Protein AF-A0A9E3NWU1-F1 (afdb_monomer)

pLDDT: mean 91.85, std 8.92, range [46.72, 98.56]

Sequence (163 aa):
MKYRCTLCEDDHEGIPDLGMHAPDPYLEVPEAERAERTTFTLDRCTVRDPDGEMHYFIRGVIEIPIHGHDDFFGLGVWVSQSRANYERYERDEEMSDTFGWLVNEIAHYTEPTWLLKVRVCFRDGGRRPLVELEPTDHPLALEQRTGVSLDRVWEIVHKYLPN

Secondary structure (DSSP, 8-state):
-EEE-TTT--EEESPPPEE-SS-HHHHHS-HHHHHHHEEE-SSEEEEE-TTSPEEEEEEEEEEEEBTT-SSEEEEEEEEEE-HHHHHHHHTT-----EEEEB----TT-SS--TT-EEEEE--STTPPPEEEE-SSS-HHHHHHHH-B-HHHHHHHHHTTS--

Structure (mmCIF, N/CA/C/O backbone):
data_AF-A0A9E3NWU1-F1
#
_entry.id   AF-A0A9E3NWU1-F1
#
loop_
_atom_site.group_PDB
_atom_site.id
_atom_site.type_symbol
_atom_site.label_atom_id
_atom_site.label_alt_id
_atom_site.label_comp_id
_atom_site.label_asym_id
_atom_site.label_entity_id
_atom_site.label_seq_id
_atom_site.pdbx_PDB_ins_code
_atom_site.Cartn_x
_atom_site.Cartn_y
_atom_site.Cartn_z
_atom_site.occupancy
_atom_site.B_iso_or_equiv
_atom_site.auth_seq_id
_atom_site.auth_comp_id
_atom_site.auth_asym_id
_atom_site.auth_atom_id
_atom_site.pdbx_PDB_model_num
ATOM 1 N N . MET A 1 1 ? -23.332 -12.104 9.164 1.00 56.06 1 MET A N 1
ATOM 2 C CA . MET A 1 1 ? -24.328 -11.187 9.767 1.00 56.06 1 MET A CA 1
ATOM 3 C C . MET A 1 1 ? -24.846 -10.301 8.643 1.00 56.06 1 MET A C 1
ATOM 5 O O . MET A 1 1 ? -24.008 -9.840 7.877 1.00 56.06 1 MET A O 1
ATOM 9 N N . LYS A 1 2 ? -26.169 -10.149 8.485 1.00 68.88 2 LYS A N 1
ATOM 10 C CA . LYS A 1 2 ? -26.771 -9.248 7.485 1.00 68.88 2 LYS A CA 1
ATOM 11 C C . LYS A 1 2 ? -27.013 -7.877 8.104 1.00 68.88 2 LYS A C 1
ATOM 13 O O . LYS A 1 2 ? -27.494 -7.826 9.235 1.00 68.88 2 LYS A O 1
ATOM 18 N N . TYR A 1 3 ? -26.718 -6.806 7.385 1.00 72.19 3 TYR A N 1
ATOM 19 C CA . TYR A 1 3 ? -27.045 -5.443 7.800 1.00 72.19 3 TYR A CA 1
ATOM 20 C C . TYR A 1 3 ? -27.356 -4.584 6.582 1.00 72.19 3 TYR A C 1
ATOM 22 O O . TYR A 1 3 ? -26.804 -4.799 5.504 1.00 72.19 3 TYR A O 1
ATOM 30 N N . ARG A 1 4 ? -28.235 -3.603 6.781 1.00 76.38 4 ARG A N 1
ATOM 31 C CA . ARG A 1 4 ? -28.637 -2.664 5.742 1.00 76.38 4 ARG A CA 1
ATOM 32 C C . ARG A 1 4 ? -27.713 -1.456 5.758 1.00 76.38 4 ARG A C 1
ATOM 34 O O . ARG A 1 4 ? -27.638 -0.771 6.778 1.00 76.38 4 ARG A O 1
ATOM 41 N N . CYS A 1 5 ? -27.014 -1.204 4.659 1.00 74.38 5 CYS A N 1
ATOM 42 C CA . CYS A 1 5 ? -26.138 -0.047 4.547 1.00 74.38 5 CYS A CA 1
ATOM 43 C C . CYS A 1 5 ? -26.960 1.227 4.331 1.00 74.38 5 CYS A C 1
ATOM 45 O O . CYS A 1 5 ? -27.881 1.261 3.520 1.00 74.38 5 CYS A O 1
ATOM 47 N N . THR A 1 6 ? -26.621 2.297 5.042 1.00 72.81 6 THR A N 1
ATOM 48 C CA . THR A 1 6 ? -27.264 3.611 4.881 1.00 72.81 6 THR A CA 1
ATOM 49 C C . THR A 1 6 ? -26.734 4.392 3.677 1.00 72.81 6 THR A C 1
ATOM 51 O O . THR A 1 6 ? -27.366 5.364 3.275 1.00 72.81 6 THR A O 1
ATOM 54 N N . LEU A 1 7 ? -25.602 3.976 3.095 1.00 72.81 7 LEU A N 1
ATOM 55 C CA . LEU A 1 7 ? -24.965 4.642 1.952 1.00 72.81 7 LEU A CA 1
ATOM 56 C C . LEU A 1 7 ? -25.508 4.158 0.601 1.00 72.81 7 LEU A C 1
ATOM 58 O O . LEU A 1 7 ? -25.704 4.977 -0.290 1.00 72.81 7 LEU A O 1
ATOM 62 N N . CYS A 1 8 ? -25.756 2.854 0.447 1.00 76.12 8 CYS A N 1
ATOM 63 C CA . CYS A 1 8 ? -26.281 2.261 -0.793 1.00 76.12 8 CYS A CA 1
ATOM 64 C C . CYS A 1 8 ? -27.689 1.658 -0.649 1.00 76.12 8 CYS A C 1
ATOM 66 O O . CYS A 1 8 ? -28.255 1.197 -1.630 1.00 76.12 8 CYS A O 1
ATOM 68 N N . GLU A 1 9 ? -28.261 1.670 0.560 1.00 78.00 9 GLU A N 1
ATOM 69 C CA . GLU A 1 9 ? -29.594 1.147 0.903 1.00 78.00 9 GLU A CA 1
ATOM 70 C C . GLU A 1 9 ? -29.798 -0.379 0.770 1.00 78.00 9 GLU A C 1
ATOM 72 O O . GLU A 1 9 ? -30.888 -0.860 1.113 1.00 78.00 9 GLU A O 1
ATOM 77 N N . ASP A 1 10 ? -28.757 -1.129 0.385 1.00 77.25 10 ASP A N 1
ATOM 78 C CA . ASP A 1 10 ? -28.748 -2.588 0.205 1.00 77.25 10 ASP A CA 1
ATOM 79 C C . ASP A 1 10 ? -28.377 -3.377 1.480 1.00 77.25 10 ASP A C 1
ATOM 81 O O . ASP A 1 10 ? -27.786 -2.856 2.431 1.00 77.25 10 ASP A O 1
ATOM 85 N N . ASP A 1 11 ? -28.727 -4.670 1.497 1.00 78.56 11 ASP A N 1
ATOM 86 C CA . ASP A 1 11 ? -28.331 -5.620 2.544 1.00 78.56 11 ASP A CA 1
ATOM 87 C C . ASP A 1 11 ? -26.981 -6.281 2.212 1.00 78.56 11 ASP A C 1
ATOM 89 O O . ASP A 1 11 ? -26.860 -6.998 1.216 1.00 78.56 11 ASP A O 1
ATOM 93 N N . HIS A 1 12 ? -25.987 -6.131 3.091 1.00 72.00 12 HIS A N 1
ATOM 94 C CA . HIS A 1 12 ? -24.681 -6.787 2.960 1.00 72.00 12 HIS A CA 1
ATOM 95 C C . HIS A 1 12 ? -24.502 -7.933 3.952 1.00 72.00 12 HIS A C 1
ATOM 97 O O . HIS A 1 12 ? -24.976 -7.883 5.089 1.00 72.00 12 HIS A O 1
ATOM 103 N N . GLU A 1 13 ? -23.758 -8.958 3.533 1.00 74.31 13 GLU A N 1
ATOM 104 C CA . GLU A 1 13 ? -23.259 -10.019 4.406 1.00 74.31 13 GLU A CA 1
ATOM 105 C C . GLU A 1 13 ? -21.749 -9.876 4.616 1.00 74.31 13 GLU A C 1
ATOM 107 O O . GLU A 1 13 ? -20.976 -9.961 3.667 1.00 74.31 13 GLU A O 1
ATOM 112 N N . GLY A 1 14 ? -21.332 -9.721 5.875 1.00 72.94 14 GLY A N 1
ATOM 113 C CA . GLY A 1 14 ? -19.915 -9.658 6.248 1.00 72.94 14 GLY A CA 1
ATOM 114 C C . GLY A 1 14 ? -19.276 -8.274 6.090 1.00 72.94 14 GLY A C 1
ATOM 115 O O . GLY A 1 14 ? -19.930 -7.293 5.731 1.00 72.94 14 GLY A O 1
ATOM 116 N N . ILE A 1 15 ? -17.992 -8.198 6.434 1.00 77.38 15 ILE A N 1
ATOM 117 C CA . ILE A 1 15 ? -17.168 -7.001 6.260 1.00 77.38 15 ILE A CA 1
ATOM 118 C C . ILE A 1 15 ? -16.440 -7.138 4.917 1.00 77.38 15 ILE A C 1
ATOM 120 O O . ILE A 1 15 ? -15.815 -8.175 4.684 1.00 77.38 15 ILE A O 1
ATOM 124 N N . PRO A 1 16 ? -16.556 -6.154 4.013 1.00 76.50 16 PRO A N 1
ATOM 125 C CA . PRO A 1 16 ? -15.865 -6.198 2.730 1.00 76.50 16 PRO A CA 1
ATOM 126 C C . PRO A 1 16 ? -14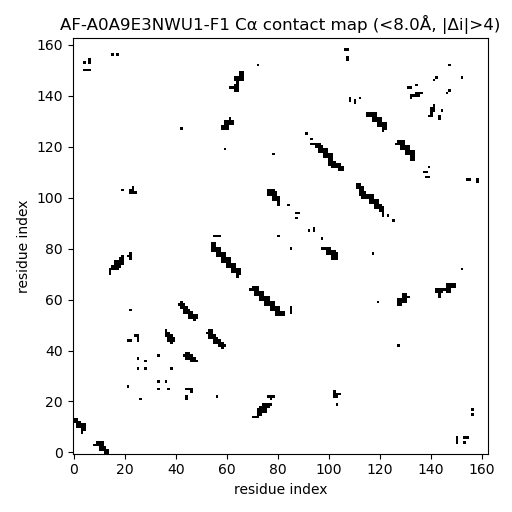.360 -5.983 2.917 1.00 76.50 16 PRO A C 1
ATOM 128 O O . PRO A 1 16 ? -13.963 -5.113 3.681 1.00 76.50 16 PRO A O 1
ATOM 131 N N . ASP A 1 17 ? -13.535 -6.698 2.155 1.00 83.94 17 ASP A N 1
ATOM 132 C CA . ASP A 1 17 ? -12.133 -6.326 1.939 1.00 83.94 17 ASP A CA 1
ATOM 133 C C . ASP A 1 17 ? -12.016 -5.503 0.653 1.00 83.94 17 ASP A C 1
ATOM 135 O O . ASP A 1 17 ? -12.692 -5.777 -0.345 1.00 83.94 17 ASP A O 1
ATOM 139 N N . LEU A 1 18 ? -11.117 -4.520 0.647 1.00 89.94 18 LEU A N 1
ATOM 140 C CA . LEU A 1 18 ? -10.809 -3.716 -0.533 1.00 89.94 18 LEU A CA 1
ATOM 141 C C . LEU A 1 18 ? -9.365 -3.964 -0.957 1.00 89.94 18 LEU A C 1
ATOM 143 O O . LEU A 1 18 ? -8.454 -3.917 -0.143 1.00 89.94 18 LEU A O 1
ATOM 147 N N . GLY A 1 19 ? -9.123 -4.203 -2.244 1.00 91.50 19 GLY A N 1
ATOM 148 C CA . GLY A 1 19 ? -7.776 -4.439 -2.756 1.00 91.50 19 GLY A CA 1
ATOM 149 C C . GLY A 1 19 ? -7.451 -3.564 -3.952 1.00 91.50 19 GLY A C 1
ATOM 150 O O . GLY A 1 19 ? -8.108 -3.668 -4.984 1.00 91.50 19 GLY A O 1
ATOM 151 N N . MET A 1 20 ? -6.372 -2.790 -3.856 1.00 93.56 20 MET A N 1
ATOM 152 C CA . MET A 1 20 ? -5.784 -2.116 -5.009 1.00 93.56 20 MET A CA 1
ATOM 153 C C . MET A 1 20 ? -5.266 -3.172 -5.984 1.00 93.56 20 MET A C 1
ATOM 155 O O . MET A 1 20 ? -4.541 -4.099 -5.598 1.00 93.56 20 MET A O 1
ATOM 159 N N . HIS A 1 21 ? -5.690 -3.069 -7.245 1.00 92.31 21 HIS A N 1
ATOM 160 C CA . HIS A 1 21 ? -5.391 -4.075 -8.262 1.00 92.31 21 HIS A CA 1
ATOM 161 C C . HIS A 1 21 ? -3.884 -4.177 -8.517 1.00 92.31 21 HIS A C 1
ATOM 163 O O . HIS A 1 21 ? -3.330 -5.270 -8.478 1.00 92.31 21 HIS A O 1
ATOM 169 N N . ALA A 1 22 ? -3.225 -3.038 -8.719 1.00 95.81 22 ALA A N 1
ATOM 170 C CA . ALA A 1 22 ? -1.814 -2.917 -9.068 1.00 95.81 22 ALA A CA 1
ATOM 171 C C . ALA A 1 22 ? -1.175 -1.750 -8.291 1.00 95.81 22 ALA A C 1
ATOM 173 O O . ALA A 1 22 ? -1.915 -0.917 -7.763 1.00 95.81 22 ALA A O 1
ATOM 174 N N . PRO A 1 23 ? 0.165 -1.673 -8.201 1.00 97.06 23 PRO A N 1
ATOM 175 C CA . PRO A 1 23 ? 0.830 -0.465 -7.720 1.00 97.06 23 PRO A CA 1
ATOM 176 C C . PRO A 1 23 ? 0.645 0.653 -8.758 1.00 97.06 23 PRO A C 1
ATOM 178 O O . PRO A 1 23 ? 0.673 0.376 -9.961 1.00 97.06 23 PRO A O 1
ATOM 181 N N . ASP A 1 24 ? 0.498 1.911 -8.342 1.00 97.12 24 ASP A N 1
ATOM 182 C CA . ASP A 1 24 ? 0.267 2.993 -9.313 1.00 97.12 24 ASP A CA 1
ATOM 183 C C . ASP A 1 24 ? 1.426 3.184 -10.313 1.00 97.12 24 ASP A C 1
ATOM 185 O O . ASP A 1 24 ? 1.119 3.379 -11.490 1.00 97.12 24 ASP A O 1
ATOM 189 N N . PRO A 1 25 ? 2.724 2.981 -9.965 1.00 97.00 25 PRO A N 1
ATOM 190 C CA . PRO A 1 25 ? 3.811 2.980 -10.944 1.00 97.00 25 PRO A CA 1
ATOM 191 C C . PRO A 1 25 ? 3.577 2.030 -12.118 1.00 97.00 25 PRO A C 1
ATOM 193 O O . PRO A 1 25 ? 3.997 2.316 -13.231 1.00 97.00 25 PRO A O 1
ATOM 196 N N . TYR A 1 26 ? 2.922 0.884 -11.898 1.00 97.25 26 TYR A N 1
ATOM 197 C CA . TYR A 1 26 ? 2.595 -0.051 -12.978 1.00 97.25 26 TYR A CA 1
ATOM 198 C C . TYR A 1 26 ? 1.501 0.514 -13.891 1.00 97.25 26 TYR A C 1
ATOM 200 O O . TYR A 1 26 ? 1.553 0.345 -15.112 1.00 97.25 26 TYR A O 1
ATOM 208 N N . LEU A 1 27 ? 0.506 1.184 -13.305 1.00 95.06 27 LEU A N 1
ATOM 209 C CA . LEU A 1 27 ? -0.598 1.791 -14.043 1.00 95.06 27 LEU A CA 1
ATOM 210 C C . LEU A 1 27 ? -0.129 2.985 -14.882 1.00 95.06 27 LEU A C 1
ATOM 212 O O . LEU A 1 27 ? -0.639 3.164 -15.989 1.00 95.06 27 LEU A O 1
ATOM 216 N N . GLU A 1 28 ? 0.873 3.722 -14.403 1.00 95.50 28 GLU A N 1
ATOM 217 C CA . GLU A 1 28 ? 1.522 4.828 -15.115 1.00 95.50 28 GLU A CA 1
ATOM 218 C C . GLU A 1 28 ? 2.344 4.380 -16.334 1.00 95.50 28 GLU A C 1
ATOM 220 O O . GLU A 1 28 ? 2.520 5.160 -17.272 1.00 95.50 28 GLU A O 1
ATOM 225 N N . VAL A 1 29 ? 2.822 3.128 -16.375 1.00 96.44 29 VAL A N 1
ATOM 226 C CA . VAL A 1 29 ? 3.498 2.603 -17.571 1.00 96.44 29 VAL A CA 1
ATOM 227 C C . VAL A 1 29 ? 2.483 2.456 -18.713 1.00 96.44 29 VAL A C 1
ATOM 229 O O . VAL A 1 29 ? 1.470 1.762 -18.532 1.00 96.44 29 VAL A O 1
ATOM 232 N N . PRO A 1 30 ? 2.756 3.026 -19.908 1.00 96.06 30 PRO A N 1
ATOM 233 C CA . PRO A 1 30 ? 1.908 2.850 -21.082 1.00 96.06 30 PRO A CA 1
ATOM 234 C C . PRO A 1 30 ? 1.681 1.373 -21.395 1.00 96.06 30 PRO A C 1
ATOM 236 O O . PRO A 1 30 ? 2.619 0.579 -21.380 1.00 96.06 30 PRO A O 1
ATOM 239 N N . GLU A 1 31 ? 0.445 0.996 -21.727 1.00 95.44 31 GLU A N 1
ATOM 240 C CA . GLU A 1 31 ? 0.069 -0.413 -21.913 1.00 95.44 31 GLU A CA 1
ATOM 241 C C . GLU A 1 31 ? 0.964 -1.145 -22.925 1.00 95.44 31 GLU A C 1
ATOM 243 O O . GLU A 1 31 ? 1.391 -2.270 -22.668 1.00 95.44 31 GLU A O 1
ATOM 248 N N . ALA A 1 32 ? 1.328 -0.470 -24.021 1.00 96.69 32 ALA A N 1
ATOM 249 C CA . ALA A 1 32 ? 2.212 -1.003 -25.056 1.00 96.69 32 ALA A CA 1
ATOM 250 C C . ALA A 1 32 ? 3.635 -1.326 -24.556 1.00 96.69 32 ALA A C 1
ATOM 252 O O . ALA A 1 32 ? 4.307 -2.169 -25.141 1.00 96.69 32 ALA A O 1
ATOM 253 N N . GLU A 1 33 ? 4.088 -0.684 -23.478 1.00 96.25 33 GLU A N 1
ATOM 254 C CA . GLU A 1 33 ? 5.430 -0.857 -22.915 1.00 96.25 33 GLU A CA 1
ATOM 255 C C . GLU A 1 33 ? 5.450 -1.796 -21.700 1.00 96.25 33 GLU A C 1
ATOM 257 O O . GLU A 1 33 ? 6.517 -2.254 -21.287 1.00 96.25 33 GLU A O 1
ATOM 262 N N . ARG A 1 34 ? 4.287 -2.118 -21.111 1.00 95.56 34 ARG A N 1
ATOM 263 C CA . ARG A 1 34 ? 4.206 -2.905 -19.866 1.00 95.56 34 ARG A CA 1
ATOM 264 C C . ARG A 1 34 ? 4.888 -4.263 -19.978 1.00 95.56 34 ARG A C 1
ATOM 266 O O . ARG A 1 34 ? 5.549 -4.673 -19.028 1.00 95.56 34 ARG A O 1
ATOM 273 N N . ALA A 1 35 ? 4.768 -4.941 -21.119 1.00 94.69 35 ALA A N 1
ATOM 274 C CA . ALA A 1 35 ? 5.377 -6.256 -21.328 1.00 94.69 35 ALA A CA 1
ATOM 275 C C . ALA A 1 35 ? 6.917 -6.231 -21.270 1.00 94.69 35 ALA A C 1
ATOM 277 O O . ALA A 1 35 ? 7.531 -7.221 -20.886 1.00 94.69 35 ALA A O 1
ATOM 278 N N . GLU A 1 36 ? 7.536 -5.108 -21.639 1.00 95.12 36 GLU A N 1
ATOM 279 C CA . GLU A 1 36 ? 8.992 -4.933 -21.620 1.00 95.12 36 GLU A CA 1
ATOM 280 C C . GLU A 1 36 ? 9.480 -4.318 -20.303 1.00 95.12 36 GLU A C 1
ATOM 282 O O . GLU A 1 36 ? 10.539 -4.675 -19.783 1.00 95.12 36 GLU A O 1
ATOM 287 N N . ARG A 1 37 ? 8.703 -3.382 -19.751 1.00 96.38 37 ARG A N 1
ATOM 288 C CA . ARG A 1 37 ? 9.113 -2.572 -18.603 1.00 96.38 37 ARG A CA 1
ATOM 289 C C . ARG A 1 37 ? 8.660 -3.125 -17.264 1.00 96.38 37 ARG A C 1
ATOM 291 O O . ARG A 1 37 ? 9.133 -2.636 -16.246 1.00 96.38 37 ARG A O 1
ATOM 298 N N . THR A 1 38 ? 7.759 -4.100 -17.219 1.00 97.50 38 THR A N 1
ATOM 299 C CA . THR A 1 38 ? 7.182 -4.555 -15.950 1.00 97.50 38 THR A CA 1
ATOM 300 C C . THR A 1 38 ? 7.130 -6.068 -15.829 1.00 97.50 38 THR A C 1
ATOM 302 O O . THR A 1 38 ? 7.054 -6.799 -16.812 1.00 97.50 38 THR A O 1
ATOM 305 N N . THR A 1 39 ? 7.131 -6.550 -14.592 1.00 96.44 39 THR A N 1
ATOM 306 C CA . THR A 1 39 ? 6.603 -7.873 -14.245 1.00 96.44 39 THR A CA 1
ATOM 307 C C . THR A 1 39 ? 5.437 -7.659 -13.297 1.00 96.44 39 THR A C 1
ATOM 309 O O . THR A 1 39 ? 5.523 -6.816 -12.407 1.00 96.44 39 THR A O 1
ATOM 312 N N . PHE A 1 40 ? 4.345 -8.399 -13.468 1.00 96.56 40 PHE A N 1
ATOM 313 C CA . PHE A 1 40 ? 3.161 -8.259 -12.626 1.00 96.56 40 PHE A CA 1
ATOM 314 C C . PHE A 1 40 ? 2.564 -9.628 -12.306 1.00 96.56 40 PHE A C 1
ATOM 316 O O . PHE A 1 40 ? 2.280 -10.427 -13.194 1.00 96.56 40 PHE A O 1
ATOM 323 N N . THR A 1 41 ? 2.407 -9.896 -11.015 1.00 95.00 41 THR A N 1
ATOM 324 C CA . THR A 1 41 ? 1.795 -11.104 -10.454 1.00 95.00 41 THR A CA 1
ATOM 325 C C . THR A 1 41 ? 0.784 -10.693 -9.382 1.00 95.00 41 THR A C 1
ATOM 327 O O . THR A 1 41 ? 0.594 -9.506 -9.130 1.00 95.00 41 THR A O 1
ATOM 330 N N . LEU A 1 42 ? 0.148 -11.658 -8.712 1.00 92.44 42 LEU A N 1
ATOM 331 C CA . LEU A 1 42 ? -0.837 -11.366 -7.665 1.00 92.44 42 LEU A CA 1
ATOM 332 C C . LEU A 1 42 ? -0.259 -10.631 -6.446 1.00 92.44 42 LEU A C 1
ATOM 334 O O . LEU A 1 42 ? -0.996 -9.882 -5.801 1.00 92.44 42 LEU A O 1
ATOM 338 N N . ASP A 1 43 ? 1.026 -10.850 -6.146 1.00 95.12 43 ASP A N 1
ATOM 339 C CA . ASP A 1 43 ? 1.662 -10.381 -4.907 1.00 95.12 43 ASP A CA 1
ATOM 340 C C . ASP A 1 43 ? 2.989 -9.647 -5.132 1.00 95.12 43 ASP A C 1
ATOM 342 O O . ASP A 1 43 ? 3.564 -9.095 -4.196 1.00 95.12 43 ASP A O 1
ATOM 346 N N . ARG A 1 44 ? 3.490 -9.625 -6.371 1.00 97.12 44 ARG A N 1
ATOM 347 C CA . ARG A 1 44 ? 4.760 -8.991 -6.727 1.00 97.12 44 ARG A CA 1
ATOM 348 C C . ARG A 1 44 ? 4.665 -8.234 -8.039 1.00 97.12 44 ARG A C 1
ATOM 350 O O . ARG A 1 44 ? 4.074 -8.723 -9.003 1.00 97.12 44 ARG A O 1
ATOM 357 N N . CYS A 1 45 ? 5.325 -7.086 -8.091 1.00 98.19 45 CYS A N 1
ATOM 358 C CA . CYS A 1 45 ? 5.441 -6.275 -9.287 1.00 98.19 45 CYS A CA 1
ATOM 359 C C . CYS A 1 45 ? 6.837 -5.653 -9.378 1.00 98.19 45 CYS A C 1
ATOM 361 O O . CYS A 1 45 ? 7.424 -5.285 -8.364 1.00 98.19 45 CYS A O 1
ATOM 363 N N . THR A 1 46 ? 7.371 -5.544 -10.589 1.00 98.38 46 THR A N 1
ATOM 364 C CA . THR A 1 46 ? 8.547 -4.722 -10.875 1.00 98.38 46 THR A CA 1
ATOM 365 C C . THR A 1 46 ? 8.217 -3.733 -11.976 1.00 98.38 46 THR A C 1
ATOM 367 O O . THR A 1 46 ? 7.425 -4.042 -12.867 1.00 98.38 46 THR A O 1
ATOM 370 N N . VAL A 1 47 ? 8.820 -2.550 -11.917 1.00 98.44 47 VAL A N 1
ATOM 371 C CA . VAL A 1 47 ? 8.675 -1.513 -12.943 1.00 98.44 47 VAL A CA 1
ATOM 372 C C . VAL A 1 47 ? 10.044 -0.939 -13.260 1.00 98.44 47 VAL A C 1
ATOM 374 O O . VAL A 1 47 ? 10.760 -0.510 -12.360 1.00 98.44 47 VAL A O 1
ATOM 377 N N . ARG A 1 48 ? 10.400 -0.921 -14.541 1.00 98.00 48 ARG A N 1
ATOM 378 C CA . ARG A 1 48 ? 11.537 -0.184 -15.076 1.00 98.00 48 ARG A CA 1
ATOM 379 C C . ARG A 1 48 ? 11.097 1.235 -15.398 1.00 98.00 48 ARG A C 1
ATOM 381 O O . ARG A 1 48 ? 10.209 1.426 -16.237 1.00 98.00 48 ARG A O 1
ATOM 388 N N . ASP A 1 49 ? 11.703 2.221 -14.761 1.00 94.19 49 ASP A N 1
ATOM 389 C CA . ASP A 1 49 ? 11.444 3.624 -15.079 1.00 94.19 49 ASP A CA 1
ATOM 390 C C . ASP A 1 49 ? 12.105 4.046 -16.416 1.00 94.19 49 ASP A C 1
ATOM 392 O O . ASP A 1 49 ? 12.807 3.241 -17.041 1.00 94.19 49 ASP A O 1
ATOM 396 N N . PRO A 1 50 ? 11.841 5.266 -16.922 1.00 91.38 50 PRO A N 1
ATOM 397 C CA . PRO A 1 50 ? 12.427 5.739 -18.177 1.00 91.38 50 PRO A CA 1
ATOM 398 C C . PRO A 1 50 ? 13.959 5.863 -18.162 1.00 91.38 50 PRO A C 1
ATOM 400 O O . PRO A 1 50 ? 14.572 5.783 -19.225 1.00 91.38 50 PRO A O 1
ATOM 403 N N . ASP A 1 51 ? 14.572 6.023 -16.985 1.00 93.69 51 ASP A N 1
ATOM 404 C CA . ASP A 1 51 ? 16.028 6.104 -16.813 1.00 93.69 51 ASP A CA 1
ATOM 405 C C . ASP A 1 51 ? 16.684 4.708 -16.754 1.00 93.69 51 ASP A C 1
ATOM 407 O O . ASP A 1 51 ? 17.910 4.568 -16.783 1.00 93.69 51 ASP A O 1
ATOM 411 N N . GLY A 1 52 ? 15.867 3.651 -16.749 1.00 92.62 52 GLY A N 1
ATOM 412 C CA . GLY A 1 52 ? 16.288 2.258 -16.786 1.00 92.62 52 GLY A CA 1
ATOM 413 C C . GLY A 1 52 ? 16.443 1.613 -15.409 1.00 92.62 52 GLY A C 1
ATOM 414 O O . GLY A 1 52 ? 16.812 0.432 -15.350 1.00 92.62 52 GLY A O 1
ATOM 415 N N . GLU A 1 53 ? 16.142 2.333 -14.326 1.00 96.31 53 GLU A N 1
ATOM 416 C CA . GLU A 1 53 ? 16.191 1.820 -12.960 1.00 96.31 53 GLU A CA 1
ATOM 417 C C . GLU A 1 53 ? 14.997 0.897 -12.683 1.00 96.31 53 GLU A C 1
ATOM 419 O O . GLU A 1 53 ? 13.879 1.109 -13.154 1.00 96.31 53 GLU A O 1
ATOM 424 N N . MET A 1 54 ? 15.258 -0.187 -11.949 1.00 97.62 54 MET A N 1
ATOM 425 C CA . MET A 1 54 ? 14.247 -1.178 -11.586 1.00 97.62 54 MET A CA 1
ATOM 426 C C . MET A 1 54 ? 13.710 -0.897 -10.188 1.00 97.62 54 MET A C 1
ATOM 428 O O . MET A 1 54 ? 14.460 -0.952 -9.213 1.00 97.62 54 MET A O 1
ATOM 432 N N . HIS A 1 55 ? 12.398 -0.721 -10.097 1.00 98.19 55 HIS A N 1
ATOM 433 C CA . HIS A 1 55 ? 11.646 -0.569 -8.858 1.00 98.19 55 HIS A CA 1
ATOM 434 C C . HIS A 1 55 ? 10.912 -1.867 -8.524 1.00 98.19 55 HIS A C 1
ATOM 436 O O . HIS A 1 55 ? 10.430 -2.566 -9.420 1.00 98.19 55 HIS A O 1
ATOM 442 N N . TYR A 1 56 ? 10.835 -2.199 -7.235 1.00 98.50 56 TYR A N 1
ATOM 443 C CA . TYR A 1 56 ? 10.317 -3.477 -6.744 1.00 98.50 56 TYR A CA 1
ATOM 444 C C . TYR A 1 56 ? 9.176 -3.235 -5.766 1.00 98.50 56 TYR A C 1
ATOM 446 O O . TYR A 1 56 ? 9.325 -2.476 -4.808 1.00 98.50 56 TYR A O 1
ATOM 454 N N . PHE A 1 57 ? 8.055 -3.915 -5.980 1.00 98.50 57 PHE A N 1
ATOM 455 C CA . PHE A 1 57 ? 6.845 -3.749 -5.187 1.00 98.50 57 PHE A CA 1
ATOM 456 C C . PHE A 1 57 ? 6.279 -5.101 -4.781 1.00 98.50 57 PHE A C 1
ATOM 458 O O . PHE A 1 57 ? 6.242 -6.040 -5.581 1.00 98.50 57 PHE A O 1
ATOM 465 N N . ILE A 1 58 ? 5.792 -5.186 -3.550 1.00 98.12 58 ILE A N 1
ATOM 466 C CA . ILE A 1 58 ? 5.058 -6.354 -3.063 1.00 98.12 58 ILE A CA 1
ATOM 467 C C . ILE A 1 58 ? 3.682 -5.932 -2.569 1.00 98.12 58 ILE A C 1
ATOM 469 O O . ILE A 1 58 ? 3.480 -4.784 -2.167 1.00 98.12 58 ILE A O 1
ATOM 473 N N . ARG A 1 59 ? 2.736 -6.866 -2.606 1.00 98.00 59 ARG A N 1
ATOM 474 C CA . ARG A 1 59 ? 1.388 -6.655 -2.092 1.00 98.00 59 ARG A CA 1
ATOM 475 C C . ARG A 1 59 ? 1.330 -7.016 -0.615 1.00 98.00 59 ARG A C 1
ATOM 477 O O . ARG A 1 59 ? 1.754 -8.097 -0.218 1.00 98.00 59 ARG A O 1
ATOM 484 N N . GLY A 1 60 ? 0.764 -6.127 0.184 1.00 97.56 60 GLY A N 1
ATOM 485 C CA . GLY A 1 60 ? 0.516 -6.328 1.605 1.00 97.56 60 GLY A CA 1
ATOM 486 C C . GLY A 1 60 ? -0.912 -5.955 1.981 1.00 97.56 60 GLY A C 1
ATOM 487 O O . GLY A 1 60 ? -1.725 -5.604 1.124 1.00 97.56 60 GLY A O 1
ATOM 488 N N . VAL A 1 61 ? -1.225 -6.066 3.267 1.00 97.69 61 VAL A N 1
ATOM 489 C CA . VAL A 1 61 ? -2.549 -5.744 3.807 1.00 97.69 61 VAL A CA 1
ATOM 490 C C . VAL A 1 61 ? -2.401 -4.763 4.961 1.00 97.69 61 VAL A C 1
ATOM 492 O O . VAL A 1 61 ? -1.697 -5.044 5.927 1.00 97.69 61 VAL A O 1
ATOM 495 N N . ILE A 1 62 ? -3.076 -3.624 4.862 1.00 97.81 62 ILE A N 1
ATOM 496 C CA . ILE A 1 62 ? -3.360 -2.754 6.002 1.00 97.81 62 ILE A CA 1
ATOM 497 C C . ILE A 1 62 ? -4.618 -3.322 6.659 1.00 97.81 62 ILE A C 1
ATOM 499 O O . ILE A 1 62 ? -5.667 -3.388 6.024 1.00 97.81 62 ILE A O 1
ATOM 503 N N . GLU A 1 63 ? -4.521 -3.753 7.911 1.00 96.75 63 GLU A N 1
ATOM 504 C CA . GLU A 1 63 ? -5.681 -4.178 8.701 1.00 96.75 63 GLU A CA 1
ATOM 505 C C . GLU A 1 63 ? -6.132 -2.997 9.572 1.00 96.75 63 GLU A C 1
ATOM 507 O O . GLU A 1 63 ? -5.347 -2.467 10.361 1.00 96.75 63 GLU A O 1
ATOM 512 N N . ILE A 1 64 ? -7.380 -2.555 9.398 1.00 96.62 64 ILE A N 1
ATOM 513 C CA . ILE A 1 64 ? -7.978 -1.449 10.156 1.00 96.62 64 ILE A CA 1
ATOM 514 C C . ILE A 1 64 ? -9.035 -2.026 11.111 1.00 96.62 64 ILE A C 1
ATOM 516 O O . ILE A 1 64 ? -9.988 -2.648 10.639 1.00 96.62 64 ILE A O 1
ATOM 520 N N . PRO A 1 65 ? -8.909 -1.849 12.441 1.00 96.25 65 PRO A N 1
ATOM 521 C CA . PRO A 1 65 ? -9.901 -2.352 13.391 1.00 96.25 65 PRO A CA 1
ATOM 522 C C . PRO A 1 65 ? -11.283 -1.729 13.165 1.00 96.25 65 PRO A C 1
ATOM 524 O O . PRO A 1 65 ? -11.384 -0.529 12.904 1.00 96.25 65 PRO A O 1
ATOM 527 N N . ILE A 1 66 ? -12.354 -2.507 13.335 1.00 94.50 66 ILE A N 1
ATOM 528 C CA . ILE A 1 66 ? -13.727 -1.995 13.235 1.00 94.50 66 ILE A CA 1
ATOM 529 C C . ILE A 1 66 ? -14.350 -1.927 14.628 1.00 94.50 66 ILE A C 1
ATOM 531 O O . ILE A 1 66 ? -14.381 -2.901 15.377 1.00 94.50 66 ILE A O 1
ATOM 535 N N . HIS A 1 67 ? -14.867 -0.759 14.999 1.00 93.56 67 HIS A N 1
ATOM 536 C CA . HIS A 1 67 ? -15.464 -0.544 16.315 1.00 93.56 67 HIS A CA 1
ATOM 537 C C . HIS A 1 67 ? -16.679 -1.448 16.531 1.00 93.56 67 HIS A C 1
ATOM 539 O O . HIS A 1 67 ? -17.625 -1.428 15.748 1.00 93.56 67 HIS A O 1
ATOM 545 N N . GLY A 1 68 ? -16.671 -2.203 17.633 1.00 89.44 68 GLY A N 1
ATOM 546 C CA . GLY A 1 68 ? -17.765 -3.110 17.993 1.00 89.44 68 GLY A CA 1
ATOM 547 C C . GLY A 1 68 ? -17.759 -4.451 17.251 1.00 89.44 68 GLY A C 1
ATOM 548 O O . GLY A 1 68 ? -18.714 -5.210 17.405 1.00 89.44 68 GLY A O 1
ATOM 549 N N . HIS A 1 69 ? -16.705 -4.748 16.487 1.00 87.31 69 HIS A N 1
ATOM 550 C CA . HIS A 1 69 ? -16.506 -6.013 15.782 1.00 87.31 69 HIS A CA 1
ATOM 551 C C . HIS A 1 69 ? -15.138 -6.618 16.138 1.00 87.31 69 HIS A C 1
ATOM 553 O O . HIS A 1 69 ? -14.187 -5.888 16.403 1.00 87.31 69 HIS A O 1
ATOM 559 N N . ASP A 1 70 ? -15.042 -7.951 16.133 1.00 85.38 70 ASP A N 1
ATOM 560 C CA . ASP A 1 70 ? -13.771 -8.672 16.338 1.00 85.38 70 ASP A CA 1
ATOM 561 C C . ASP A 1 70 ? -12.937 -8.774 15.042 1.00 85.38 70 ASP A C 1
ATOM 563 O O . ASP A 1 70 ? -11.771 -9.167 15.070 1.00 85.38 70 ASP A O 1
ATOM 567 N N . ASP A 1 71 ? -13.545 -8.426 13.907 1.00 86.56 71 ASP A N 1
ATOM 568 C CA . ASP A 1 71 ? -12.954 -8.464 12.571 1.00 86.56 71 ASP A CA 1
ATOM 569 C C . ASP A 1 71 ? -12.297 -7.121 12.187 1.00 86.56 71 ASP A C 1
ATOM 571 O O . ASP A 1 71 ? -12.585 -6.059 12.750 1.00 86.56 71 ASP A O 1
ATOM 575 N N . PHE A 1 72 ? -11.439 -7.165 11.166 1.00 90.88 72 PHE A N 1
ATOM 576 C CA . PHE A 1 72 ? -10.741 -6.006 10.604 1.00 90.88 72 PHE A CA 1
ATOM 577 C C . PHE A 1 72 ? -11.253 -5.693 9.198 1.00 90.88 72 PHE A C 1
ATOM 579 O O . PHE A 1 72 ? -11.651 -6.591 8.461 1.00 90.88 72 PHE A O 1
ATOM 586 N N . PHE A 1 73 ? -11.173 -4.426 8.801 1.00 94.19 73 PHE A N 1
ATOM 587 C CA . PHE A 1 73 ? -11.240 -4.038 7.398 1.00 94.19 73 PHE A CA 1
ATOM 588 C C . PHE A 1 73 ? -9.866 -4.255 6.755 1.00 94.19 73 PHE A C 1
ATOM 590 O O . PHE A 1 73 ? -8.899 -3.574 7.113 1.00 94.19 73 PHE A O 1
ATOM 597 N N . GLY A 1 74 ? -9.766 -5.218 5.837 1.00 94.56 74 GLY A N 1
ATOM 598 C CA . GLY A 1 74 ? -8.549 -5.494 5.089 1.00 94.56 74 GLY A CA 1
ATOM 599 C C . GLY A 1 74 ? -8.434 -4.604 3.856 1.00 94.56 74 GLY A C 1
ATOM 600 O O . GLY A 1 74 ? -9.217 -4.714 2.910 1.00 94.56 74 GLY A O 1
ATOM 601 N N . LEU A 1 75 ? -7.405 -3.759 3.831 1.00 95.56 75 LEU A N 1
ATOM 602 C CA . LEU A 1 75 ? -7.051 -2.941 2.679 1.00 95.56 75 LEU A CA 1
ATOM 603 C C . LEU A 1 75 ? -5.772 -3.481 2.025 1.00 95.56 75 LEU A C 1
ATOM 605 O O . LEU A 1 75 ? -4.654 -3.274 2.499 1.00 95.56 75 LEU A O 1
ATOM 609 N N . GLY A 1 76 ? -5.938 -4.210 0.924 1.00 96.62 76 GLY A N 1
ATOM 610 C CA . GLY A 1 76 ? -4.849 -4.739 0.114 1.00 96.62 76 GLY A CA 1
ATOM 611 C C . GLY A 1 76 ? -4.157 -3.630 -0.673 1.00 96.62 76 GLY A C 1
ATOM 612 O O . GLY A 1 76 ? -4.750 -3.063 -1.589 1.00 96.62 76 GLY A O 1
ATOM 613 N N . VAL A 1 77 ? -2.893 -3.369 -0.359 1.00 97.75 77 VAL A N 1
ATOM 614 C CA . VAL A 1 77 ? -2.092 -2.280 -0.935 1.00 97.75 77 VAL A CA 1
ATOM 615 C C . VAL A 1 77 ? -0.757 -2.784 -1.462 1.00 97.75 77 VAL A C 1
ATOM 617 O O . VAL A 1 77 ? -0.333 -3.902 -1.167 1.00 97.75 77 VAL A O 1
ATOM 620 N N . TRP A 1 78 ? -0.075 -1.944 -2.226 1.00 98.56 78 TRP A N 1
ATOM 621 C CA . TRP A 1 78 ? 1.259 -2.193 -2.738 1.00 98.56 78 TRP A CA 1
ATOM 622 C C . TRP A 1 78 ? 2.284 -1.293 -2.064 1.00 98.56 78 TRP A C 1
ATOM 624 O O . TRP A 1 78 ? 2.048 -0.105 -1.844 1.00 98.56 78 TRP A O 1
ATOM 634 N N . VAL A 1 79 ? 3.440 -1.870 -1.750 1.00 98.50 79 VAL A N 1
ATOM 635 C CA . VAL A 1 79 ? 4.524 -1.180 -1.049 1.00 98.50 79 VAL A CA 1
ATOM 636 C C . VAL A 1 79 ? 5.854 -1.409 -1.750 1.00 98.50 79 VAL A C 1
ATOM 638 O O . VAL A 1 79 ? 6.131 -2.509 -2.236 1.00 98.50 79 VAL A O 1
ATOM 641 N N . SER A 1 80 ? 6.697 -0.380 -1.797 1.00 98.44 80 SER A N 1
ATOM 642 C CA . SER A 1 80 ? 8.049 -0.492 -2.343 1.00 98.44 80 SER A CA 1
ATOM 643 C C . SER A 1 80 ? 8.934 -1.361 -1.454 1.00 98.44 80 SER A C 1
ATOM 645 O O . SER A 1 80 ? 8.860 -1.274 -0.226 1.00 98.44 80 SER A O 1
ATOM 647 N N . GLN A 1 81 ? 9.848 -2.108 -2.059 1.00 98.25 81 GLN A N 1
ATOM 648 C CA . GLN A 1 81 ? 10.898 -2.848 -1.369 1.00 98.25 81 GLN A CA 1
ATOM 649 C C . GLN A 1 81 ? 12.253 -2.634 -2.034 1.00 98.25 81 GLN A C 1
ATOM 651 O O . GLN A 1 81 ? 12.354 -2.321 -3.219 1.00 98.25 81 GLN A O 1
ATOM 656 N N . SER A 1 82 ? 13.319 -2.853 -1.264 1.00 97.88 82 SER A N 1
ATOM 657 C CA . SER A 1 82 ? 14.639 -3.031 -1.863 1.00 97.88 82 SER A CA 1
ATOM 658 C C . SER A 1 82 ? 14.653 -4.304 -2.712 1.00 97.88 82 SER A C 1
ATOM 660 O O . SER A 1 82 ? 13.960 -5.276 -2.399 1.00 97.88 82 SER A O 1
ATOM 662 N N . ARG A 1 83 ? 15.503 -4.333 -3.745 1.00 97.75 83 ARG A N 1
ATOM 663 C CA . ARG A 1 83 ? 15.729 -5.534 -4.562 1.00 97.75 83 ARG A CA 1
ATOM 664 C C . ARG A 1 83 ? 16.021 -6.766 -3.704 1.00 97.75 83 ARG A C 1
ATOM 666 O O . ARG A 1 83 ? 15.427 -7.816 -3.913 1.00 97.75 83 ARG A O 1
ATOM 673 N N . ALA A 1 84 ? 16.906 -6.614 -2.718 1.00 97.69 84 ALA A N 1
ATOM 674 C CA . ALA A 1 84 ? 17.296 -7.706 -1.836 1.00 97.69 84 ALA A CA 1
ATOM 675 C C . ALA A 1 84 ? 16.089 -8.270 -1.072 1.00 97.69 84 ALA A C 1
ATOM 677 O O . ALA A 1 84 ? 15.890 -9.477 -1.054 1.00 97.69 84 ALA A O 1
ATOM 678 N N . ASN A 1 85 ? 15.246 -7.412 -0.490 1.00 97.31 85 ASN A N 1
ATOM 679 C CA . ASN A 1 85 ? 14.050 -7.862 0.227 1.00 97.31 85 ASN A CA 1
ATOM 680 C C . ASN A 1 85 ? 13.025 -8.503 -0.713 1.00 97.31 85 ASN A C 1
ATOM 682 O O . ASN A 1 85 ? 12.440 -9.522 -0.366 1.00 97.31 85 ASN A O 1
ATOM 686 N N . TYR A 1 86 ? 12.837 -7.943 -1.908 1.00 97.50 86 TYR A N 1
ATOM 687 C CA . TYR A 1 86 ? 11.945 -8.506 -2.919 1.00 97.50 86 TYR A CA 1
ATOM 688 C C . TYR A 1 86 ? 12.369 -9.923 -3.337 1.00 97.50 86 TYR A C 1
ATOM 690 O O . TYR A 1 86 ? 11.539 -10.825 -3.373 1.00 97.50 86 TYR A O 1
ATOM 698 N N . GLU A 1 87 ? 13.661 -10.140 -3.603 1.00 96.62 87 GLU A N 1
ATOM 699 C CA . GLU A 1 87 ? 14.205 -11.451 -3.990 1.00 96.62 87 GLU A CA 1
ATOM 700 C C . GLU A 1 87 ? 14.140 -12.474 -2.844 1.00 96.62 87 GLU A C 1
ATOM 702 O O . GLU A 1 87 ? 14.021 -13.674 -3.091 1.00 96.62 87 GLU A O 1
ATOM 707 N N . ARG A 1 88 ? 14.233 -12.024 -1.585 1.00 95.75 88 ARG A N 1
ATOM 708 C CA . ARG A 1 88 ? 14.012 -12.883 -0.410 1.00 95.75 88 ARG A CA 1
ATOM 709 C C . ARG A 1 88 ? 12.541 -13.273 -0.269 1.00 95.75 88 ARG A C 1
ATOM 711 O O . ARG A 1 88 ? 12.239 -14.449 -0.090 1.00 95.75 88 ARG A O 1
ATOM 718 N N . TYR A 1 89 ? 11.639 -12.306 -0.441 1.00 94.88 89 TYR A N 1
ATOM 719 C CA . TYR A 1 89 ? 10.195 -12.538 -0.427 1.00 94.88 89 TYR A CA 1
ATOM 720 C C . TYR A 1 89 ? 9.765 -13.486 -1.552 1.00 94.88 89 TYR A C 1
ATOM 722 O O . TYR A 1 89 ? 8.939 -14.369 -1.353 1.00 94.88 89 TYR A O 1
ATOM 730 N N . GLU A 1 90 ? 10.365 -13.362 -2.7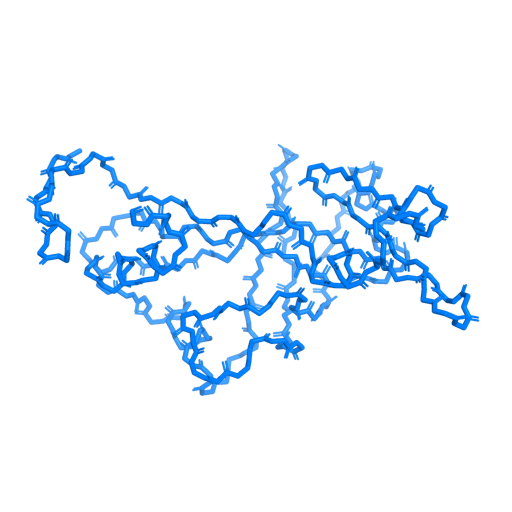37 1.00 93.81 90 GLU A N 1
ATOM 731 C CA . GLU A 1 90 ? 10.118 -14.278 -3.851 1.00 93.81 90 GLU A CA 1
ATOM 732 C C . GLU A 1 90 ? 10.504 -15.730 -3.548 1.00 93.81 90 GLU A C 1
ATOM 734 O O . GLU A 1 90 ? 9.842 -16.648 -4.036 1.00 93.81 90 GLU A O 1
ATOM 739 N N . ARG A 1 91 ? 11.546 -15.930 -2.739 1.00 94.06 91 ARG A N 1
ATOM 740 C CA . ARG A 1 91 ? 12.033 -17.249 -2.321 1.00 94.06 91 ARG A CA 1
ATOM 741 C C . ARG A 1 91 ? 11.341 -17.781 -1.064 1.00 94.06 91 ARG A C 1
ATOM 743 O O . ARG A 1 91 ? 11.765 -18.825 -0.576 1.00 94.06 91 ARG A O 1
ATOM 750 N N . ASP A 1 92 ? 10.301 -17.092 -0.585 1.00 90.81 92 ASP A N 1
ATOM 751 C CA . ASP A 1 92 ? 9.544 -17.436 0.626 1.00 90.81 92 ASP A CA 1
ATOM 752 C C . ASP A 1 92 ? 10.465 -17.640 1.843 1.00 90.81 92 ASP A C 1
ATOM 754 O O . ASP A 1 92 ? 10.323 -18.574 2.629 1.00 90.81 92 ASP A O 1
ATOM 758 N N . GLU A 1 93 ? 11.494 -16.794 1.958 1.00 93.12 93 GLU A N 1
ATOM 759 C CA . GLU A 1 93 ? 12.407 -16.847 3.095 1.00 93.12 93 GLU A CA 1
ATOM 760 C C . GLU A 1 93 ? 11.801 -16.201 4.336 1.00 93.12 93 GLU A C 1
ATOM 762 O O . GLU A 1 93 ? 11.066 -15.217 4.258 1.00 93.12 93 GLU A O 1
ATOM 767 N N . GLU A 1 94 ? 12.230 -16.674 5.505 1.00 91.06 94 GLU A N 1
ATOM 768 C CA . GLU A 1 94 ? 11.968 -15.977 6.757 1.00 91.06 94 GLU A CA 1
ATOM 769 C C . GLU A 1 94 ? 12.628 -14.588 6.728 1.00 91.06 94 GLU A C 1
ATOM 771 O O . GLU A 1 94 ? 13.828 -14.423 6.453 1.00 91.06 94 GLU A O 1
ATOM 776 N N . MET A 1 95 ? 11.819 -13.562 6.978 1.00 93.19 95 MET A N 1
ATOM 777 C CA . MET A 1 95 ? 12.212 -12.163 6.889 1.00 93.19 95 MET A CA 1
ATOM 778 C C . MET A 1 95 ? 11.766 -11.421 8.141 1.00 93.19 95 MET A C 1
ATOM 780 O O . MET A 1 95 ? 10.617 -11.512 8.559 1.00 93.19 95 MET A O 1
ATOM 784 N N . SER A 1 96 ? 12.682 -10.643 8.715 1.00 94.56 96 SER A N 1
ATOM 785 C CA . SER A 1 96 ? 12.321 -9.612 9.684 1.00 94.56 96 SER A CA 1
ATOM 786 C C . SER A 1 96 ? 11.509 -8.512 9.007 1.00 94.56 96 SER A C 1
ATOM 788 O O . SER A 1 96 ? 11.588 -8.352 7.786 1.00 94.56 96 SER A O 1
ATOM 790 N N . ASP A 1 97 ? 10.828 -7.694 9.806 1.00 97.00 97 ASP A N 1
ATOM 791 C CA . ASP A 1 97 ? 10.161 -6.488 9.323 1.00 97.00 97 ASP A CA 1
ATOM 792 C C . ASP A 1 97 ? 11.088 -5.646 8.439 1.00 97.00 97 ASP A C 1
ATOM 794 O O . ASP A 1 97 ? 12.281 -5.474 8.729 1.00 97.00 97 ASP A O 1
ATOM 798 N N . THR A 1 98 ? 10.532 -5.093 7.365 1.00 98.00 98 THR A N 1
ATOM 799 C CA . THR A 1 98 ? 11.263 -4.193 6.475 1.00 98.00 98 THR A CA 1
ATOM 800 C C . THR A 1 98 ? 10.595 -2.835 6.391 1.00 98.00 98 THR A C 1
ATOM 802 O O . THR A 1 98 ? 9.420 -2.649 6.697 1.00 98.00 98 THR A O 1
ATOM 805 N N . PHE A 1 99 ? 11.377 -1.854 5.969 1.00 97.88 99 PH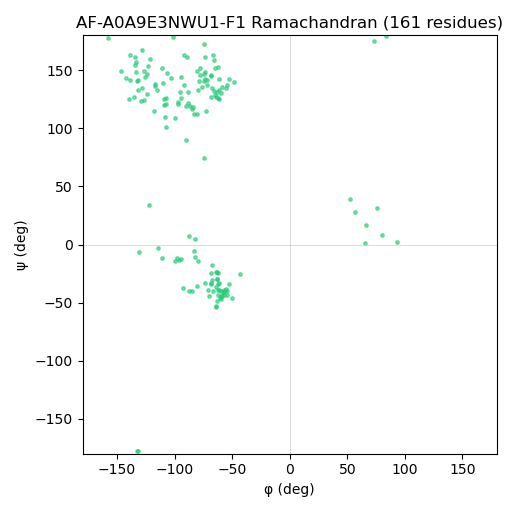E A N 1
ATOM 806 C CA . PHE A 1 99 ? 10.864 -0.554 5.579 1.00 97.88 99 PHE A CA 1
ATOM 807 C C . PHE A 1 99 ? 10.298 -0.600 4.151 1.00 97.88 99 PHE A C 1
ATOM 809 O O . PHE A 1 99 ? 10.815 -1.330 3.299 1.00 97.88 99 PHE A O 1
ATOM 816 N N . GLY A 1 100 ? 9.287 0.223 3.881 1.00 97.88 100 GLY A N 1
ATOM 817 C CA . GLY A 1 100 ? 8.788 0.492 2.539 1.00 97.88 100 GLY A CA 1
ATOM 818 C C . GLY A 1 100 ? 8.038 1.819 2.447 1.00 97.88 100 GLY A C 1
ATOM 819 O O . GLY A 1 100 ? 7.824 2.516 3.441 1.00 97.88 100 GLY A O 1
ATOM 820 N N . TRP A 1 101 ? 7.611 2.138 1.232 1.00 98.44 101 TRP A N 1
ATOM 821 C CA . TRP A 1 101 ? 6.732 3.258 0.920 1.00 98.44 101 TRP A CA 1
ATOM 822 C C . TRP A 1 101 ? 5.425 2.728 0.346 1.00 98.44 101 TRP A C 1
ATOM 824 O O . TRP A 1 101 ? 5.457 1.832 -0.498 1.00 98.44 101 TRP A O 1
ATOM 834 N N . LEU A 1 102 ? 4.291 3.276 0.778 1.00 98.44 102 LEU A N 1
ATOM 835 C CA . LEU A 1 102 ? 3.002 3.023 0.139 1.00 98.44 102 LEU A CA 1
ATOM 836 C C . LEU A 1 102 ? 3.025 3.5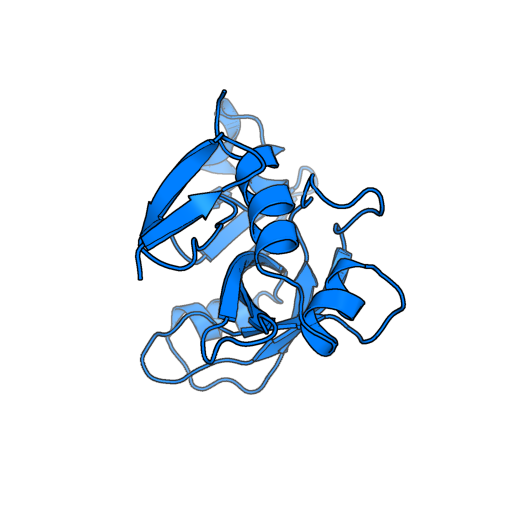93 -1.287 1.00 98.44 102 LEU A C 1
ATOM 838 O O . LEU A 1 102 ? 3.393 4.750 -1.485 1.00 98.44 102 LEU A O 1
ATOM 842 N N . VAL A 1 103 ? 2.657 2.776 -2.274 1.00 98.00 103 VAL A N 1
ATOM 843 C CA . VAL A 1 103 ? 2.656 3.154 -3.702 1.00 98.00 103 VAL A CA 1
ATOM 844 C C . VAL A 1 103 ? 1.275 2.997 -4.334 1.00 98.00 103 VAL A C 1
ATOM 846 O O . VAL A 1 103 ? 1.137 2.607 -5.495 1.00 98.00 103 VAL A O 1
ATOM 849 N N . ASN A 1 104 ? 0.244 3.260 -3.538 1.00 96.56 104 ASN A N 1
ATOM 850 C CA . ASN A 1 104 ? -1.115 3.419 -4.019 1.00 96.56 104 ASN A CA 1
ATOM 851 C C . ASN A 1 104 ? -1.696 4.720 -3.499 1.00 96.56 104 ASN A C 1
ATOM 853 O O . ASN A 1 104 ? -1.622 4.983 -2.299 1.00 96.56 104 ASN A O 1
ATOM 857 N N . GLU A 1 105 ? -2.342 5.459 -4.390 1.00 94.69 105 GLU A N 1
ATOM 858 C CA . GLU A 1 105 ? -3.264 6.514 -4.042 1.00 94.69 105 GLU A CA 1
ATOM 859 C C . GLU A 1 105 ? -4.643 5.939 -3.744 1.00 94.69 105 GLU A C 1
ATOM 861 O O . GLU A 1 105 ? -5.373 5.430 -4.604 1.00 94.69 105 GLU A O 1
ATOM 866 N N . ILE A 1 106 ? -5.018 6.034 -2.477 1.00 92.69 106 ILE A N 1
ATOM 867 C CA . ILE A 1 106 ? -6.310 5.614 -1.987 1.00 92.69 106 ILE A CA 1
ATOM 868 C C . ILE A 1 106 ? -7.243 6.818 -2.077 1.00 92.69 106 ILE A C 1
ATOM 870 O O . ILE A 1 106 ? -7.371 7.594 -1.132 1.00 92.69 106 ILE A O 1
ATOM 874 N N . ALA A 1 107 ? -7.907 6.945 -3.226 1.00 86.75 107 ALA A N 1
ATOM 875 C CA . ALA A 1 107 ? -8.801 8.029 -3.616 1.00 86.75 107 ALA A CA 1
ATOM 876 C C . ALA A 1 107 ? -9.768 8.495 -2.521 1.00 86.75 107 ALA A C 1
ATOM 878 O O . ALA A 1 107 ? -10.230 9.629 -2.585 1.00 86.75 107 ALA A O 1
ATOM 879 N N . HIS A 1 108 ? -10.125 7.649 -1.547 1.00 87.81 108 HIS A N 1
ATOM 880 C CA . HIS A 1 108 ? -10.979 8.019 -0.413 1.00 87.81 108 HIS A CA 1
ATOM 881 C C . HIS A 1 108 ? -10.415 9.144 0.446 1.00 87.81 108 HIS A C 1
ATOM 883 O O . HIS A 1 108 ? -11.168 10.037 0.838 1.00 87.81 108 HIS A O 1
ATOM 889 N N . TYR A 1 109 ? -9.111 9.127 0.690 1.00 90.81 109 TYR A N 1
ATOM 890 C CA . TYR A 1 109 ? -8.445 10.144 1.485 1.00 90.81 109 TYR A CA 1
ATOM 891 C C . TYR A 1 109 ? -8.228 11.406 0.651 1.00 90.81 109 TYR A C 1
ATOM 893 O O . TYR A 1 109 ? -7.975 11.345 -0.550 1.00 90.81 109 TYR A O 1
ATOM 901 N N . THR A 1 110 ? -8.410 12.565 1.285 1.00 90.25 110 TH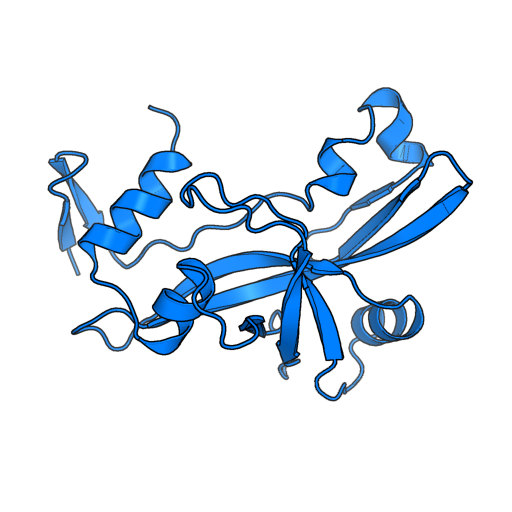R A N 1
ATOM 902 C CA . THR A 1 110 ? -8.175 13.854 0.613 1.00 90.2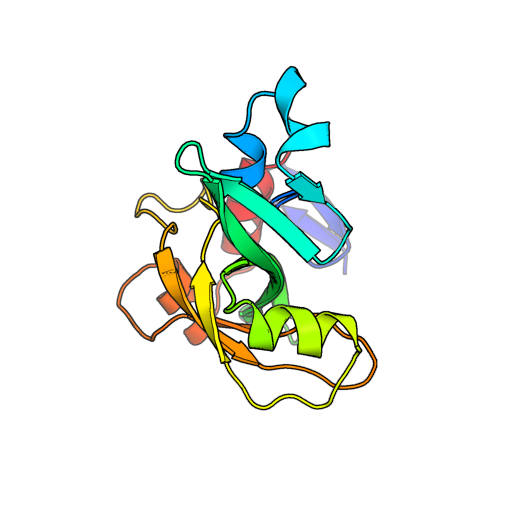5 110 THR A CA 1
ATOM 903 C C . THR A 1 110 ? -6.683 14.166 0.606 1.00 90.25 110 THR A C 1
ATOM 905 O O . THR A 1 110 ? -6.156 14.739 -0.345 1.00 90.25 110 THR A O 1
ATOM 908 N N . GLU A 1 111 ? -6.009 13.780 1.684 1.00 93.19 111 GLU A N 1
ATOM 909 C CA . GLU A 1 111 ? -4.570 13.797 1.835 1.00 93.19 111 GLU A CA 1
ATOM 910 C C . GLU A 1 111 ? -3.932 12.697 0.970 1.00 93.19 111 GLU A C 1
ATOM 912 O O . GLU A 1 111 ? -4.446 11.573 0.943 1.00 93.19 111 GLU A O 1
ATOM 917 N N . PRO A 1 112 ? -2.816 12.998 0.278 1.00 94.31 112 PRO A N 1
ATOM 918 C CA . PRO A 1 112 ? -2.096 12.013 -0.516 1.00 94.31 112 PRO A CA 1
ATOM 919 C C . PRO A 1 112 ? -1.618 10.843 0.339 1.00 94.31 112 PRO A C 1
ATOM 921 O O . PRO A 1 112 ? -0.951 11.026 1.360 1.00 94.31 112 PRO A O 1
ATOM 924 N N . THR A 1 113 ? -1.910 9.639 -0.130 1.00 96.12 113 THR A N 1
ATOM 925 C CA . THR A 1 113 ? -1.457 8.388 0.496 1.00 96.12 113 THR A CA 1
ATOM 926 C C . THR A 1 113 ? -0.188 7.839 -0.146 1.00 96.12 113 THR A C 1
ATOM 928 O O . THR A 1 113 ? 0.497 6.989 0.432 1.00 96.12 113 THR A O 1
ATOM 931 N N . TRP A 1 114 ? 0.181 8.369 -1.310 1.00 95.38 114 TRP A N 1
ATOM 932 C CA . TRP A 1 114 ? 1.445 8.075 -1.958 1.00 95.38 114 TRP A CA 1
ATOM 933 C C . TRP A 1 114 ? 2.644 8.433 -1.079 1.00 95.38 114 TRP A C 1
ATOM 935 O O . TRP A 1 114 ? 2.708 9.508 -0.481 1.00 95.38 114 TRP A O 1
ATOM 945 N N . LEU A 1 115 ? 3.629 7.535 -1.028 1.00 96.56 115 LEU A N 1
ATOM 946 C CA . LEU A 1 115 ? 4.862 7.681 -0.250 1.00 96.56 115 LEU A CA 1
ATOM 947 C C . LEU A 1 115 ? 4.636 7.906 1.251 1.00 96.56 115 LEU A C 1
ATOM 949 O O . LEU A 1 115 ? 5.495 8.464 1.938 1.00 96.56 115 LEU A O 1
ATOM 953 N N . LEU A 1 116 ? 3.533 7.402 1.807 1.00 97.88 116 LEU A N 1
ATOM 954 C CA . LEU A 1 116 ? 3.470 7.204 3.250 1.00 97.88 116 LEU A CA 1
ATOM 955 C C . LEU A 1 116 ? 4.487 6.133 3.656 1.00 97.88 116 LEU A C 1
ATOM 957 O O . LEU A 1 116 ? 4.584 5.070 3.034 1.00 97.88 116 LEU A O 1
ATOM 961 N N . LYS A 1 117 ? 5.271 6.424 4.698 1.00 98.19 117 LYS A N 1
ATOM 962 C CA . LYS A 1 117 ? 6.225 5.464 5.257 1.00 98.19 117 LYS A CA 1
ATOM 963 C C . LYS A 1 117 ? 5.478 4.313 5.895 1.00 98.19 117 LYS A C 1
ATOM 965 O O . LYS A 1 117 ? 4.548 4.532 6.674 1.00 98.19 117 LYS A O 1
ATOM 970 N N . VAL A 1 118 ? 5.946 3.105 5.615 1.00 98.50 118 VAL A N 1
ATOM 971 C CA . VAL A 1 118 ? 5.373 1.895 6.183 1.00 98.50 118 VAL A CA 1
ATOM 972 C C . VAL A 1 118 ? 6.443 0.957 6.719 1.00 98.50 118 VAL A C 1
ATOM 974 O O . VAL A 1 118 ? 7.561 0.867 6.200 1.00 98.50 118 VAL A O 1
ATOM 977 N N . ARG A 1 119 ? 6.065 0.224 7.760 1.00 98.50 119 ARG A N 1
ATOM 978 C CA . ARG A 1 119 ? 6.710 -1.006 8.191 1.00 98.50 119 ARG A CA 1
ATOM 979 C C . ARG A 1 119 ? 5.952 -2.182 7.583 1.00 98.50 119 ARG A C 1
ATOM 981 O O . ARG A 1 119 ? 4.728 -2.236 7.637 1.00 98.50 119 ARG A O 1
ATOM 988 N N . VAL A 1 120 ? 6.685 -3.109 6.985 1.00 98.25 120 VAL A N 1
ATOM 989 C CA . VAL A 1 120 ? 6.148 -4.308 6.346 1.00 98.25 120 VAL A CA 1
ATOM 990 C C . VAL A 1 120 ? 6.497 -5.501 7.220 1.00 98.25 120 VAL A C 1
ATOM 992 O O . VAL A 1 120 ? 7.667 -5.864 7.326 1.00 98.25 120 VAL A O 1
ATOM 995 N N . CYS A 1 121 ? 5.488 -6.085 7.859 1.00 97.75 121 CYS A N 1
ATOM 996 C CA . CYS A 1 121 ? 5.637 -7.182 8.810 1.00 97.75 121 CYS A CA 1
ATOM 997 C C . CYS A 1 121 ? 5.306 -8.504 8.103 1.00 97.75 121 CYS A C 1
ATOM 999 O O . CYS A 1 121 ? 4.149 -8.764 7.750 1.00 97.75 121 CYS A O 1
ATOM 1001 N N . PHE A 1 122 ? 6.321 -9.332 7.857 1.00 95.75 122 PHE A N 1
ATOM 1002 C CA . PHE A 1 122 ? 6.154 -10.612 7.166 1.00 95.75 122 PHE A CA 1
ATOM 1003 C C . PHE A 1 122 ? 5.472 -11.639 8.073 1.00 95.75 122 PHE A C 1
ATOM 1005 O O . PHE A 1 122 ? 5.589 -11.593 9.296 1.00 95.75 122 PHE A O 1
ATOM 1012 N N . ARG A 1 123 ? 4.700 -12.542 7.461 1.00 92.00 123 ARG A N 1
ATOM 1013 C CA . ARG A 1 123 ? 3.891 -13.538 8.167 1.00 92.00 123 ARG A CA 1
ATOM 1014 C C . ARG A 1 123 ? 4.213 -14.934 7.660 1.00 92.00 123 ARG A C 1
ATOM 1016 O O . ARG A 1 123 ? 4.387 -15.131 6.460 1.00 92.00 123 ARG A O 1
ATOM 1023 N N . ASP A 1 124 ? 4.188 -15.896 8.571 1.00 84.12 124 ASP A N 1
ATOM 1024 C CA . ASP A 1 124 ? 4.369 -17.303 8.235 1.00 84.12 124 ASP A CA 1
ATOM 1025 C C . ASP A 1 124 ? 3.221 -17.853 7.377 1.00 84.12 124 ASP A C 1
ATOM 1027 O O . ASP A 1 124 ? 2.089 -17.350 7.380 1.00 84.12 124 ASP A O 1
ATOM 1031 N N . GLY A 1 125 ? 3.511 -18.951 6.677 1.00 80.69 125 GLY A N 1
ATOM 1032 C CA . GLY A 1 125 ? 2.510 -19.734 5.954 1.00 80.69 125 GLY A CA 1
ATOM 1033 C C . GLY A 1 125 ? 2.039 -19.093 4.649 1.00 80.69 125 GLY A C 1
ATOM 1034 O O . GLY A 1 125 ? 0.872 -19.248 4.291 1.00 80.69 125 GLY A O 1
ATOM 1035 N N . GLY A 1 126 ? 2.911 -18.345 3.963 1.00 78.88 126 GLY A N 1
ATOM 1036 C CA . GLY A 1 126 ? 2.615 -17.733 2.663 1.00 78.88 126 GLY A CA 1
ATOM 1037 C C . GLY A 1 126 ? 1.540 -16.642 2.714 1.00 78.88 126 GLY A C 1
ATOM 1038 O O . GLY A 1 126 ? 0.959 -16.284 1.688 1.00 78.88 126 GLY A O 1
ATOM 1039 N N . ARG A 1 127 ? 1.227 -16.119 3.905 1.00 88.25 127 ARG A N 1
ATOM 1040 C CA . ARG A 1 127 ? 0.270 -15.019 4.059 1.00 88.25 127 ARG A CA 1
ATOM 1041 C C . ARG A 1 127 ? 0.923 -13.725 3.580 1.00 88.25 127 ARG A C 1
ATOM 1043 O O . ARG A 1 127 ? 2.092 -13.469 3.855 1.00 88.2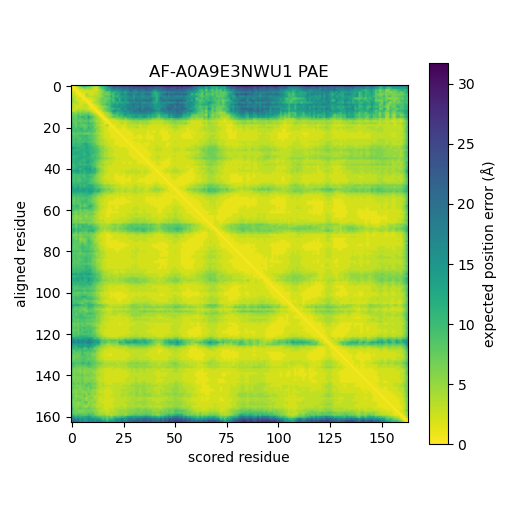5 127 ARG A O 1
ATOM 1050 N N . ARG A 1 128 ? 0.145 -12.856 2.924 1.00 94.50 128 ARG A N 1
ATOM 1051 C CA . ARG A 1 128 ? 0.605 -11.499 2.575 1.00 94.50 128 ARG A CA 1
ATOM 1052 C C . ARG A 1 128 ? 1.137 -10.781 3.817 1.00 94.50 128 ARG A C 1
ATOM 1054 O O . ARG A 1 128 ? 0.527 -10.943 4.876 1.00 94.50 128 ARG A O 1
ATOM 1061 N N . PRO A 1 129 ? 2.206 -9.983 3.723 1.00 97.25 129 PRO A N 1
ATOM 1062 C CA . PRO A 1 129 ? 2.682 -9.207 4.858 1.00 97.25 129 PRO A CA 1
ATOM 1063 C C . PRO A 1 129 ? 1.629 -8.197 5.327 1.00 97.25 129 PRO A C 1
ATOM 1065 O O . PRO A 1 129 ? 0.798 -7.730 4.541 1.00 97.25 129 PRO A O 1
ATOM 1068 N N . LEU A 1 130 ? 1.682 -7.857 6.612 1.00 97.94 130 LEU A N 1
ATOM 1069 C CA . LEU A 1 130 ? 0.969 -6.701 7.142 1.00 97.94 130 LEU A CA 1
ATOM 1070 C C . LEU A 1 130 ? 1.731 -5.428 6.797 1.00 97.94 130 LEU A C 1
ATOM 1072 O O . LEU A 1 130 ? 2.960 -5.418 6.749 1.00 97.94 130 LEU A O 1
ATOM 1076 N N . VAL A 1 131 ? 0.988 -4.357 6.559 1.00 98.44 131 VAL A N 1
ATOM 1077 C CA . VAL A 1 131 ? 1.525 -3.032 6.266 1.00 98.44 131 VAL A CA 1
ATOM 1078 C C . VAL A 1 131 ? 1.065 -2.097 7.368 1.00 98.44 131 VAL A C 1
ATOM 1080 O O . VAL A 1 131 ? -0.126 -1.841 7.516 1.00 98.44 131 VAL A O 1
ATOM 1083 N N . GLU A 1 132 ? 2.010 -1.585 8.141 1.00 98.38 132 GLU A N 1
ATOM 1084 C CA . GLU A 1 132 ? 1.767 -0.640 9.223 1.00 98.38 132 GLU A CA 1
ATOM 1085 C C . GLU A 1 132 ? 2.295 0.735 8.838 1.00 98.38 132 GLU A C 1
ATOM 1087 O O . GLU A 1 132 ? 3.466 0.882 8.493 1.00 98.38 132 GLU A O 1
ATOM 1092 N N . LEU A 1 133 ? 1.444 1.753 8.896 1.00 98.19 133 LEU A N 1
ATOM 1093 C CA . LEU A 1 133 ? 1.836 3.124 8.615 1.00 98.19 133 LEU A CA 1
ATOM 1094 C C . LEU A 1 133 ? 2.647 3.717 9.769 1.00 98.19 133 LEU A C 1
ATOM 1096 O O . LEU A 1 133 ? 2.400 3.439 10.944 1.00 98.19 133 LEU A O 1
ATOM 1100 N N . GLU A 1 134 ? 3.593 4.597 9.435 1.00 96.62 134 GLU A N 1
ATOM 1101 C CA . GLU A 1 134 ? 4.237 5.453 10.432 1.00 96.62 134 GLU A CA 1
ATOM 1102 C C . GLU A 1 134 ? 3.154 6.245 11.199 1.00 96.62 134 GLU A C 1
ATOM 1104 O O . GLU A 1 134 ? 2.234 6.781 10.566 1.00 96.62 134 GLU A O 1
ATOM 1109 N N . PRO A 1 135 ? 3.227 6.328 12.546 1.00 95.12 135 PRO A N 1
ATOM 1110 C CA . PRO A 1 135 ? 2.175 6.909 13.379 1.00 95.12 135 PRO A CA 1
ATOM 1111 C C . PRO A 1 135 ? 2.162 8.440 13.274 1.00 95.12 135 PRO A C 1
ATOM 1113 O O . PRO A 1 135 ? 2.604 9.158 14.168 1.00 95.12 135 PRO A O 1
ATOM 1116 N N . THR A 1 136 ? 1.658 8.924 12.147 1.00 96.06 136 THR A N 1
ATOM 1117 C CA . THR A 1 136 ? 1.467 10.336 11.816 1.00 96.06 136 THR A CA 1
ATOM 1118 C C . THR A 1 136 ? 0.003 10.741 12.007 1.00 96.06 136 THR A C 1
ATOM 1120 O O . THR A 1 136 ? -0.851 9.909 12.331 1.00 96.06 136 THR A O 1
ATOM 1123 N N . ASP A 1 137 ? -0.290 12.020 11.771 1.00 96.38 137 ASP A N 1
ATOM 1124 C CA . ASP A 1 137 ? -1.656 12.558 11.773 1.00 96.38 137 ASP A CA 1
ATOM 1125 C C . ASP A 1 137 ? -2.397 12.334 10.443 1.00 96.38 137 ASP A C 1
ATOM 1127 O O . ASP A 1 137 ? -3.520 12.808 10.274 1.00 96.38 137 ASP A O 1
ATOM 1131 N N . HIS A 1 138 ? -1.799 11.608 9.488 1.00 97.12 138 HIS A N 1
ATOM 1132 C CA . HIS A 1 138 ? -2.483 11.256 8.246 1.00 97.12 138 HIS A CA 1
ATOM 1133 C C . HIS A 1 138 ? -3.729 10.402 8.556 1.00 97.12 138 HIS A C 1
ATOM 1135 O O . HIS A 1 138 ? -3.597 9.413 9.286 1.00 97.12 138 HIS A O 1
ATOM 1141 N N . PRO A 1 139 ? -4.917 10.684 7.982 1.00 96.62 139 PRO A N 1
ATOM 1142 C CA . PRO A 1 139 ? -6.150 9.986 8.353 1.00 96.62 139 PRO A CA 1
ATOM 1143 C C . PRO A 1 139 ? -6.070 8.461 8.248 1.00 96.62 139 PRO A C 1
ATOM 1145 O O . PRO A 1 139 ? -6.451 7.779 9.188 1.00 96.62 139 PRO A O 1
ATOM 1148 N N . LEU A 1 140 ? -5.475 7.915 7.181 1.00 96.94 140 LEU A N 1
ATOM 1149 C CA . LEU A 1 140 ? -5.230 6.469 7.059 1.00 96.94 140 LEU A CA 1
ATOM 1150 C C . LEU A 1 140 ? -4.398 5.886 8.225 1.00 96.94 140 LEU A C 1
ATOM 1152 O O . LEU A 1 140 ? -4.708 4.809 8.729 1.00 96.94 140 LEU A O 1
ATOM 1156 N N . ALA A 1 141 ? -3.361 6.596 8.686 1.00 97.19 141 ALA A N 1
ATOM 1157 C CA . ALA A 1 141 ? -2.521 6.154 9.803 1.00 97.19 141 ALA A CA 1
ATOM 1158 C C . ALA A 1 141 ? -3.238 6.284 11.159 1.00 97.19 141 ALA A C 1
ATOM 1160 O O . ALA A 1 141 ? -3.025 5.475 12.067 1.00 97.19 141 ALA A O 1
ATOM 1161 N N . LEU A 1 142 ? -4.099 7.298 11.309 1.00 97.38 142 LEU A N 1
ATOM 1162 C CA . LEU A 1 142 ? -4.983 7.437 12.466 1.00 97.38 142 LEU A CA 1
ATOM 1163 C C . LEU A 1 142 ? -5.982 6.281 12.514 1.00 97.38 142 LEU A C 1
ATOM 1165 O O . LEU A 1 142 ? -6.032 5.570 13.513 1.00 97.38 142 LEU A O 1
ATOM 1169 N N . GLU A 1 143 ? -6.707 6.060 11.419 1.00 96.81 143 GLU A N 1
ATOM 1170 C CA . GLU A 1 143 ? -7.727 5.022 11.284 1.00 96.81 143 GLU A CA 1
ATOM 1171 C C . GLU A 1 143 ? -7.149 3.627 11.529 1.00 96.81 143 GLU A C 1
ATOM 1173 O O . GLU A 1 143 ? -7.722 2.878 12.317 1.00 96.81 143 GLU A O 1
ATOM 1178 N N . GLN A 1 144 ? -5.973 3.297 10.977 1.00 97.62 144 GLN A N 1
ATOM 1179 C CA . GLN A 1 144 ? -5.306 2.022 11.265 1.00 97.62 144 GLN A CA 1
ATOM 1180 C C . GLN A 1 144 ? -5.077 1.803 12.771 1.00 97.62 144 GLN A C 1
ATOM 1182 O O . GLN A 1 144 ? -5.214 0.687 13.269 1.00 97.62 144 GLN A O 1
ATOM 1187 N N . ARG A 1 145 ? -4.729 2.858 13.514 1.00 96.19 145 ARG A N 1
ATOM 1188 C CA . ARG A 1 145 ? -4.393 2.762 14.940 1.00 96.19 145 ARG A CA 1
ATOM 1189 C C . ARG A 1 145 ? -5.617 2.806 15.848 1.00 96.19 145 ARG A C 1
ATOM 1191 O O . ARG A 1 145 ? -5.637 2.135 16.877 1.00 96.19 145 ARG A O 1
ATOM 1198 N N . THR A 1 146 ? -6.590 3.653 15.530 1.00 96.75 146 THR A N 1
ATOM 1199 C CA . THR A 1 146 ? -7.753 3.906 16.394 1.00 96.75 146 THR A CA 1
ATOM 1200 C C . THR A 1 146 ? -8.978 3.103 15.989 1.00 96.75 146 THR A C 1
ATOM 1202 O O . THR A 1 146 ? -9.950 3.070 16.741 1.00 96.75 146 THR A O 1
ATOM 1205 N N . GLY A 1 147 ? -8.945 2.472 14.818 1.00 96.56 147 GLY A N 1
ATOM 1206 C CA . GLY A 1 147 ? -10.088 1.830 14.193 1.00 96.56 147 GLY A CA 1
ATOM 1207 C C . GLY A 1 147 ? -11.100 2.821 13.623 1.00 96.56 147 GLY A C 1
ATOM 1208 O O . GLY A 1 147 ? -10.991 4.039 13.805 1.00 96.56 147 GLY A O 1
ATOM 1209 N N . VAL A 1 148 ? -12.104 2.266 12.951 1.00 95.19 148 VAL A N 1
ATOM 1210 C CA . VAL A 1 148 ? -13.176 2.990 12.259 1.00 95.19 148 VAL A CA 1
ATOM 1211 C C . VAL A 1 148 ? -14.546 2.388 12.566 1.00 95.19 148 VAL A C 1
ATOM 1213 O O . VAL A 1 148 ? -14.657 1.239 12.993 1.00 95.19 148 VAL A O 1
ATOM 1216 N N . SER A 1 149 ? -15.612 3.150 12.324 1.00 93.12 149 SER A N 1
ATOM 1217 C CA . SER A 1 149 ? -16.968 2.599 12.314 1.00 93.12 149 SER A CA 1
ATOM 1218 C C . SER A 1 149 ? -17.216 1.765 11.053 1.00 93.12 149 SER A C 1
ATOM 1220 O O . SER A 1 149 ? -16.534 1.921 10.039 1.00 93.12 149 SER A O 1
ATOM 1222 N N . LEU A 1 150 ? -18.242 0.912 11.082 1.00 89.50 150 LEU A N 1
ATOM 1223 C CA . LEU A 1 150 ? -18.656 0.157 9.898 1.00 89.50 150 LEU A CA 1
ATOM 1224 C C . LEU A 1 150 ? -19.121 1.077 8.755 1.00 89.50 150 LEU A C 1
ATOM 1226 O O . LEU A 1 150 ? -18.774 0.840 7.603 1.00 89.50 150 LEU A O 1
ATOM 1230 N N . ASP A 1 151 ? -19.839 2.159 9.068 1.00 89.31 151 ASP A N 1
ATOM 1231 C CA . ASP A 1 151 ? -20.252 3.155 8.069 1.00 89.31 151 ASP A CA 1
ATOM 1232 C C . ASP A 1 151 ? -19.036 3.756 7.352 1.00 89.31 151 ASP A C 1
ATOM 1234 O O . ASP A 1 151 ? -19.030 3.872 6.128 1.00 89.31 151 ASP A O 1
ATOM 1238 N N . ARG A 1 152 ? -17.957 4.043 8.095 1.00 90.94 152 ARG A N 1
ATOM 1239 C CA . ARG A 1 152 ? -16.705 4.561 7.534 1.00 90.94 152 ARG A CA 1
ATOM 1240 C C . ARG A 1 152 ? -16.032 3.569 6.579 1.00 90.94 152 ARG A C 1
ATOM 1242 O O . ARG A 1 152 ? -15.491 3.993 5.561 1.00 90.94 152 ARG A O 1
ATOM 1249 N N . VAL A 1 153 ? -16.095 2.265 6.860 1.00 90.94 153 VAL A N 1
ATOM 1250 C CA . VAL A 1 153 ? -15.623 1.224 5.924 1.00 90.94 153 VAL A CA 1
ATOM 1251 C C . VAL A 1 153 ? -16.396 1.296 4.607 1.00 90.94 153 VAL A C 1
ATOM 1253 O O . VAL A 1 153 ? -15.798 1.274 3.532 1.00 90.94 153 VAL A O 1
ATOM 1256 N N . TRP A 1 154 ? -17.718 1.446 4.671 1.00 87.56 154 TRP A N 1
ATOM 1257 C CA . TRP A 1 154 ? -18.543 1.553 3.469 1.00 87.56 154 TRP A CA 1
ATOM 1258 C C . TRP A 1 154 ? -18.321 2.832 2.684 1.00 87.56 154 TRP A C 1
ATOM 1260 O O . TRP A 1 154 ? -18.379 2.787 1.458 1.00 87.56 154 TRP A O 1
ATOM 1270 N N . GLU A 1 155 ? -18.034 3.955 3.341 1.00 88.62 155 G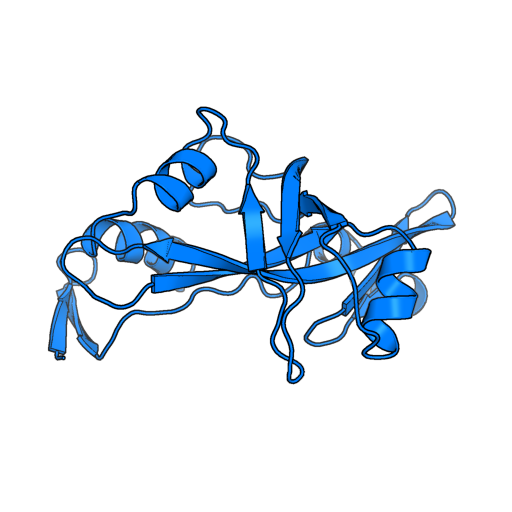LU A N 1
ATOM 1271 C CA . GLU A 1 155 ? -17.629 5.172 2.632 1.00 88.62 155 GLU A CA 1
ATOM 1272 C C . GLU A 1 155 ? -16.388 4.916 1.763 1.00 88.62 155 GLU A C 1
ATOM 1274 O O . GLU A 1 155 ? -16.363 5.316 0.598 1.00 88.62 155 GLU A O 1
ATOM 1279 N N . ILE A 1 156 ? -15.392 4.201 2.306 1.00 89.69 156 ILE A N 1
ATOM 1280 C CA . ILE A 1 156 ? -14.176 3.828 1.574 1.00 89.69 156 ILE A CA 1
ATOM 1281 C C . ILE A 1 156 ? -14.532 2.905 0.405 1.00 89.69 156 ILE A C 1
ATOM 1283 O O . ILE A 1 156 ? -14.167 3.185 -0.735 1.00 89.69 156 ILE A O 1
ATOM 1287 N N . VAL A 1 157 ? -15.254 1.813 0.669 1.00 88.31 157 VAL A N 1
ATOM 1288 C CA . VAL A 1 157 ? -15.562 0.777 -0.331 1.00 88.31 157 VAL A CA 1
ATOM 1289 C C . VAL A 1 157 ? -16.398 1.322 -1.487 1.00 88.31 157 VAL A C 1
ATOM 1291 O O . VAL A 1 157 ? -16.078 1.056 -2.646 1.00 88.31 157 VAL A O 1
ATOM 1294 N N . HIS A 1 158 ? -17.422 2.131 -1.209 1.00 85.12 158 HIS A N 1
ATOM 1295 C CA . HIS A 1 158 ? -18.284 2.692 -2.252 1.00 85.12 158 HIS A CA 1
ATOM 1296 C C . HIS A 1 158 ? -17.552 3.630 -3.203 1.00 85.12 158 HIS A C 1
ATOM 1298 O O . HIS A 1 158 ? -17.963 3.765 -4.350 1.00 85.12 158 HIS A O 1
ATOM 1304 N N . LYS A 1 159 ? -16.432 4.229 -2.788 1.00 85.06 159 LYS A N 1
ATOM 1305 C CA . LYS A 1 159 ? -15.623 5.038 -3.704 1.00 85.06 159 LYS A CA 1
ATOM 1306 C C . LYS A 1 159 ? -14.949 4.214 -4.809 1.00 85.06 159 LYS A C 1
ATOM 1308 O O . LYS A 1 159 ? -14.522 4.782 -5.810 1.00 85.06 159 LYS A O 1
ATOM 1313 N N . TYR A 1 160 ? -14.857 2.896 -4.630 1.00 79.62 160 TYR A N 1
ATOM 1314 C CA . TYR A 1 160 ? -14.225 1.960 -5.563 1.00 79.62 160 TYR A CA 1
ATOM 1315 C C . TYR A 1 160 ? -15.203 1.015 -6.258 1.00 79.62 160 TYR A C 1
ATOM 1317 O O . TYR A 1 160 ? -14.813 0.338 -7.212 1.00 79.62 160 TYR A O 1
ATOM 1325 N N . LEU A 1 161 ? -16.455 0.949 -5.806 1.00 72.19 161 LEU A N 1
ATOM 1326 C CA . LEU A 1 161 ? -17.488 0.199 -6.504 1.00 72.19 161 LEU A CA 1
ATOM 1327 C C . LEU A 1 161 ? -18.007 1.034 -7.686 1.00 72.19 161 LEU A C 1
ATOM 1329 O O . LEU A 1 161 ? -18.267 2.226 -7.521 1.00 72.19 161 LEU A O 1
ATOM 1333 N N . PRO A 1 162 ? -18.143 0.452 -8.891 1.00 57.19 162 PRO A N 1
ATOM 1334 C CA . PRO A 1 162 ? -18.837 1.130 -9.975 1.00 57.19 162 PRO A CA 1
ATOM 1335 C C . PRO A 1 162 ? -20.304 1.343 -9.574 1.00 57.19 162 PRO A C 1
ATOM 1337 O O . PRO A 1 162 ? -20.949 0.401 -9.113 1.00 57.19 162 PRO A O 1
ATOM 1340 N N . ASN A 1 163 ? -20.796 2.575 -9.744 1.00 46.72 163 ASN A N 1
ATOM 1341 C CA . ASN A 1 163 ? -22.229 2.891 -9.675 1.00 46.72 163 ASN A CA 1
ATOM 1342 C C . ASN A 1 163 ? -23.031 2.091 -10.709 1.00 46.72 163 ASN A C 1
ATOM 1344 O O . ASN A 1 163 ? -22.505 1.894 -11.832 1.00 46.72 163 ASN A O 1
#

Foldseek 3Di:
DWDQFPVPRDIDDDQDEAADQDQVLLVPPDPVCSVPAKDDDRFWMWGQDPVRDIWIKGKAWLWFDAPPDPGTHTYIFIWTDDPVVRVCVVVVHDDAKDKTFTRDAQVLFPDGRGRFIWIWGDDPDNHGTYTQGDCDPRVSNVRSVVPDYSNVSVSSVVVVDDD

Solvent-accessible surface area (backbone atoms only — not comparable to full-atom values): 9363 Å² total; per-residue (Å²): 103,79,48,70,42,89,87,78,70,45,79,43,74,64,80,72,70,49,65,60,91,65,39,45,73,61,71,71,43,56,76,91,47,34,81,82,37,38,49,81,60,97,51,42,36,3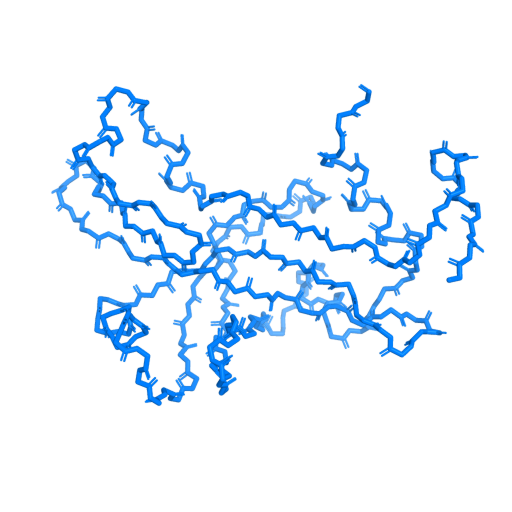7,36,43,49,97,89,65,53,78,45,38,33,39,40,28,30,33,63,24,41,31,66,96,52,98,57,59,42,39,38,33,41,28,29,39,40,55,67,69,57,47,58,38,56,73,67,71,50,95,58,75,70,39,71,32,31,30,38,39,75,56,79,76,50,89,63,82,42,53,66,40,51,28,42,37,40,62,48,79,89,86,43,66,25,40,43,42,57,54,90,48,88,50,65,72,34,40,33,43,73,72,29,40,50,67,68,56,52,50,59,48,51,55,74,72,51,83,130

Nearest PDB structures (foldseek):
  3ulf-assembly1_B  TM=4.057E-01  e=3.139E+00  Vaucheria frigida
  3icy-assembly2_B-3  TM=2.913E-01  e=7.131E+00  Chlorobaculum tepidum
  7xhp-assembly1_B  TM=4.127E-01  e=9.559E+00  Zymomonas mobilis
  2afq-assembly1_D  TM=2.594E-01  e=7.561E+00  Homo sapiens

Radius of gyration: 16.72 Å; Cα contacts (8 Å, |Δi|>4): 311; chains: 1; bounding box: 47×34×43 Å

Mean predicted aligned error: 4.69 Å